Protein AF-A0A1J5WSR3-F1 (afdb_monomer_lite)

Secondary structure (DSSP, 8-state):
----PPPS--TTSSB-TTT--B-SSSPEEESSS-TT---EEEHHHHHHS-HHHHTT---TTTTT--HHHHHHHHHHHHHHHHHHHHHHHHHHHHHHHHTTS------S----SSPPPSS-----S-----GGG-----

Radius of gyration: 25.38 Å; chains: 1; bounding box: 66×44×58 Å

Structure (mmCIF, N/CA/C/O backbone):
data_AF-A0A1J5WSR3-F1
#
_entry.id   AF-A0A1J5WSR3-F1
#
loop_
_atom_site.group_PDB
_atom_site.id
_atom_site.type_symbol
_atom_site.label_atom_id
_atom_site.label_alt_id
_atom_site.label_comp_id
_atom_site.label_asym_id
_atom_site.label_entity_id
_atom_site.label_seq_id
_atom_site.pdbx_PDB_ins_code
_atom_site.Cartn_x
_atom_site.Cartn_y
_atom_site.Cartn_z
_atom_site.occupancy
_atom_site.B_iso_or_equiv
_atom_site.auth_seq_id
_atom_site.auth_comp_id
_atom_site.auth_asym_id
_atom_site.auth_atom_id
_atom_site.pdbx_PDB_model_num
ATOM 1 N N . MET A 1 1 ? -8.969 -25.258 3.489 1.00 33.47 1 MET A N 1
ATOM 2 C CA . MET A 1 1 ? -9.645 -23.952 3.635 1.00 33.47 1 MET A CA 1
ATOM 3 C C . MET A 1 1 ? -9.523 -23.516 5.089 1.00 33.47 1 MET A C 1
ATOM 5 O O . MET A 1 1 ? -10.315 -23.954 5.913 1.00 33.47 1 MET A O 1
ATOM 9 N N . LYS A 1 2 ? -8.471 -22.762 5.433 1.00 36.59 2 LYS A N 1
ATOM 10 C CA . LYS A 1 2 ? -8.324 -22.171 6.770 1.00 36.59 2 LYS A CA 1
ATOM 11 C C . LYS A 1 2 ? -9.127 -20.872 6.775 1.00 36.59 2 LYS A C 1
ATOM 13 O O . LYS A 1 2 ? -8.895 -20.005 5.943 1.00 36.59 2 LYS A O 1
ATOM 18 N N . GLN A 1 3 ? -10.133 -20.793 7.637 1.00 38.94 3 GLN A N 1
ATOM 19 C CA . GLN A 1 3 ? -10.882 -19.563 7.862 1.00 38.94 3 GLN A CA 1
ATOM 20 C C . GLN A 1 3 ? -9.993 -18.637 8.698 1.00 38.94 3 GLN A C 1
ATOM 22 O O . GLN A 1 3 ? -9.814 -18.883 9.887 1.00 38.94 3 GLN A O 1
ATOM 27 N N . ASN A 1 4 ? -9.420 -17.607 8.073 1.00 42.91 4 ASN A N 1
ATOM 28 C CA . ASN A 1 4 ? -8.720 -16.538 8.780 1.00 42.91 4 ASN A CA 1
ATOM 29 C C . ASN A 1 4 ? -9.774 -15.672 9.485 1.00 42.91 4 ASN A C 1
ATOM 31 O O . ASN A 1 4 ? -10.385 -14.782 8.888 1.00 42.91 4 ASN A O 1
ATOM 35 N N . LEU A 1 5 ? -10.072 -16.008 10.742 1.00 44.91 5 LEU A N 1
ATOM 36 C CA . LEU A 1 5 ? -10.691 -15.051 11.652 1.00 44.91 5 LEU A CA 1
ATOM 37 C C . LEU A 1 5 ? -9.666 -13.945 11.941 1.00 44.91 5 LEU A C 1
ATOM 39 O O . LEU A 1 5 ? -8.497 -14.277 12.137 1.00 44.91 5 LEU A O 1
ATOM 43 N N . PRO A 1 6 ? -10.080 -12.666 12.001 1.00 45.88 6 PRO A N 1
ATOM 44 C CA . PRO A 1 6 ? -9.186 -11.592 12.411 1.00 45.88 6 PRO A CA 1
ATOM 45 C C . PRO A 1 6 ? -8.652 -11.917 13.808 1.00 45.88 6 PRO A C 1
ATOM 47 O O . PRO A 1 6 ? -9.429 -12.129 14.746 1.00 45.88 6 PRO A O 1
ATOM 50 N N . ASN A 1 7 ? -7.330 -12.032 13.919 1.00 48.53 7 ASN A N 1
ATOM 51 C CA . ASN A 1 7 ? -6.671 -12.348 15.173 1.00 48.53 7 ASN A CA 1
ATOM 52 C C . ASN A 1 7 ? -6.885 -11.165 16.128 1.00 48.53 7 ASN A C 1
ATOM 54 O O . ASN A 1 7 ? -6.465 -10.047 15.856 1.00 48.53 7 ASN A O 1
ATOM 58 N N . GLN A 1 8 ? -7.585 -11.396 17.238 1.00 53.72 8 GLN A N 1
ATOM 59 C CA . GLN A 1 8 ? -7.983 -10.365 18.208 1.00 53.72 8 GLN A CA 1
ATOM 60 C C . GLN A 1 8 ? -6.817 -9.801 19.045 1.00 53.72 8 GLN A C 1
ATOM 62 O O . GLN A 1 8 ? -7.052 -9.165 20.069 1.00 53.72 8 GLN A O 1
ATOM 67 N N . LYS A 1 9 ? -5.565 -10.043 18.652 1.00 46.09 9 LYS A N 1
ATOM 68 C CA . LYS A 1 9 ? -4.374 -9.655 19.406 1.00 46.09 9 LYS A CA 1
ATOM 69 C C . LYS A 1 9 ? -3.273 -9.178 18.464 1.00 46.09 9 LYS A C 1
ATOM 71 O O . LYS A 1 9 ? -2.392 -9.952 18.118 1.00 46.09 9 LYS A O 1
ATOM 76 N N . SER A 1 10 ? -3.332 -7.908 18.095 1.00 50.38 10 SER A N 1
ATOM 77 C CA . SER A 1 10 ? -2.129 -7.138 17.791 1.00 50.38 10 SER A CA 1
ATOM 78 C C . SER A 1 10 ? -2.326 -5.693 18.241 1.00 50.38 10 SER A C 1
ATOM 80 O O . SER A 1 10 ? -2.588 -4.785 17.460 1.00 50.38 10 SER A O 1
ATOM 82 N N . GLU A 1 11 ? -2.325 -5.490 19.560 1.00 53.97 11 GLU A N 1
ATOM 83 C CA . GLU A 1 11 ? -2.326 -4.146 20.165 1.00 53.97 11 GLU A CA 1
ATOM 84 C C . GLU A 1 11 ? -0.917 -3.525 20.195 1.00 53.97 11 GLU A C 1
ATOM 86 O O . GLU A 1 11 ? -0.745 -2.387 20.619 1.00 53.97 11 GLU A O 1
ATOM 91 N N . ASP A 1 12 ? 0.087 -4.274 19.750 1.00 61.44 12 ASP A N 1
ATOM 92 C CA . ASP A 1 12 ? 1.495 -3.901 19.658 1.00 61.44 12 ASP A CA 1
ATOM 93 C C . ASP A 1 12 ? 1.791 -2.957 18.483 1.00 61.44 12 ASP A C 1
ATOM 95 O O . ASP A 1 12 ? 2.814 -2.285 18.496 1.00 61.44 12 ASP A O 1
ATOM 99 N N . GLY A 1 13 ? 0.896 -2.835 17.493 1.00 63.41 13 GLY A N 1
ATOM 100 C CA . GLY A 1 13 ? 1.071 -1.922 16.351 1.00 63.41 13 GLY A CA 1
ATOM 101 C C . GLY A 1 13 ? 2.214 -2.301 15.395 1.00 63.41 13 GLY A C 1
ATOM 102 O O . GLY A 1 13 ? 2.439 -1.606 14.409 1.00 63.41 13 GLY A O 1
ATOM 103 N N . GLU A 1 14 ? 2.904 -3.407 15.668 1.00 73.31 14 GLU A N 1
ATOM 104 C CA . GLU A 1 14 ? 4.081 -3.903 14.940 1.00 73.31 14 GLU A CA 1
ATOM 105 C C . GLU A 1 14 ? 3.752 -5.091 14.016 1.00 73.31 14 GLU A C 1
ATOM 107 O O . GLU A 1 14 ? 4.589 -5.545 13.236 1.00 73.31 14 GLU A O 1
ATOM 112 N N . SER A 1 15 ? 2.515 -5.588 14.057 1.00 85.25 15 SER A N 1
ATOM 113 C CA . SER A 1 15 ? 2.072 -6.735 13.263 1.00 85.25 15 SER A CA 1
ATOM 114 C C . SER A 1 15 ? 0.816 -6.433 12.452 1.00 85.25 15 SER A C 1
ATOM 116 O O . SER A 1 15 ? 0.020 -5.534 12.749 1.00 85.25 15 SER A O 1
ATOM 118 N N . CYS A 1 16 ? 0.629 -7.200 11.381 1.00 88.44 16 CYS A N 1
ATOM 119 C CA . CYS A 1 16 ? -0.561 -7.085 10.558 1.00 88.44 16 CYS A CA 1
ATOM 120 C C . CYS A 1 16 ? -1.790 -7.578 11.335 1.00 88.44 16 CYS A C 1
ATOM 122 O O . CYS A 1 16 ? -1.883 -8.746 11.694 1.00 88.44 16 CYS A O 1
ATOM 124 N N . THR A 1 17 ? -2.800 -6.731 11.513 1.00 88.00 17 THR A N 1
ATOM 125 C CA . THR A 1 17 ? -4.078 -7.087 12.150 1.00 88.00 17 THR A CA 1
ATOM 126 C C . THR A 1 17 ? -4.843 -8.178 11.382 1.00 88.00 17 THR A C 1
ATOM 128 O O . THR A 1 17 ? -5.689 -8.867 11.953 1.00 88.00 17 THR A O 1
ATOM 131 N N . PHE A 1 18 ? -4.581 -8.350 10.081 1.00 86.06 18 PHE A N 1
ATOM 132 C CA . PHE A 1 18 ? -5.295 -9.321 9.250 1.00 86.06 18 PHE A CA 1
ATOM 133 C C . PHE A 1 18 ? -4.668 -10.722 9.278 1.00 86.06 18 PHE A C 1
ATOM 135 O O . PHE A 1 18 ? -5.369 -11.677 9.617 1.00 86.06 18 PHE A O 1
ATOM 142 N N . CYS A 1 19 ? -3.379 -10.864 8.944 1.00 87.62 19 CYS A N 1
ATOM 143 C CA . CYS A 1 19 ? -2.691 -12.163 8.966 1.00 87.62 19 CYS A CA 1
ATOM 144 C C . CYS A 1 19 ? -2.040 -12.493 10.318 1.00 87.62 19 CYS A C 1
ATOM 146 O O . CYS A 1 19 ? -1.799 -13.663 10.604 1.00 87.62 19 CYS A O 1
ATOM 148 N N . GLY A 1 20 ? -1.811 -11.496 11.177 1.00 84.31 20 GLY A N 1
ATOM 149 C CA . GLY A 1 20 ? -1.148 -11.663 12.470 1.00 84.31 20 GLY A CA 1
ATOM 150 C C . GLY A 1 20 ? 0.370 -11.828 12.384 1.00 84.31 20 GLY A C 1
ATOM 151 O O . GLY A 1 20 ? 0.980 -12.122 13.406 1.00 84.31 20 GLY A O 1
ATOM 152 N N . GLU A 1 21 ? 0.971 -11.679 11.201 1.00 82.00 21 GLU A N 1
ATOM 153 C CA . GLU A 1 21 ? 2.421 -11.794 11.034 1.00 82.00 21 GLU A CA 1
ATOM 154 C C . GLU A 1 21 ? 3.127 -10.484 11.413 1.00 82.00 21 GLU A C 1
ATOM 156 O O . GLU A 1 21 ? 2.660 -9.378 11.096 1.00 82.00 21 GLU A O 1
ATOM 161 N N . GLU A 1 22 ? 4.241 -10.629 12.136 1.00 72.69 22 GLU A N 1
ATOM 162 C CA . GLU A 1 22 ? 5.194 -9.553 12.405 1.00 72.69 22 GLU A CA 1
ATOM 163 C C . GLU A 1 22 ? 5.851 -9.158 11.086 1.00 72.69 22 GLU A C 1
ATOM 165 O O . GLU A 1 22 ? 6.343 -10.010 10.347 1.00 72.69 22 GLU A O 1
ATOM 170 N N . ASN A 1 23 ? 5.850 -7.866 10.775 1.00 63.56 23 ASN A N 1
ATOM 171 C CA . ASN A 1 23 ? 6.469 -7.391 9.548 1.00 63.56 23 ASN A CA 1
ATOM 172 C C . ASN A 1 23 ? 7.870 -6.875 9.845 1.00 63.56 23 ASN A C 1
ATOM 174 O O . ASN A 1 23 ? 8.058 -5.689 10.102 1.00 63.56 23 ASN A O 1
ATOM 178 N N . THR A 1 24 ? 8.861 -7.765 9.791 1.00 62.75 24 THR A N 1
ATOM 179 C CA . THR A 1 24 ? 10.269 -7.346 9.772 1.00 62.75 24 THR A CA 1
ATOM 180 C C . THR A 1 24 ? 10.659 -6.717 8.437 1.00 62.75 24 THR A C 1
ATOM 182 O O . THR A 1 24 ? 11.524 -5.845 8.420 1.00 62.75 24 THR A O 1
ATOM 185 N N . ASP A 1 25 ? 9.988 -7.106 7.344 1.00 65.19 25 ASP A N 1
ATOM 186 C CA . ASP A 1 25 ? 10.403 -6.760 5.978 1.00 65.19 25 ASP A CA 1
ATOM 187 C C . ASP A 1 25 ? 9.331 -6.033 5.142 1.00 65.19 25 ASP A C 1
ATOM 189 O O . ASP A 1 25 ? 9.662 -5.471 4.097 1.00 65.19 25 ASP A O 1
ATOM 193 N N . CYS A 1 26 ? 8.060 -5.989 5.571 1.00 66.44 26 CYS A N 1
ATOM 194 C CA . CYS A 1 26 ? 6.990 -5.345 4.795 1.00 66.44 26 CYS A CA 1
ATOM 195 C C . CYS A 1 26 ? 6.454 -4.060 5.444 1.00 66.44 26 CYS A C 1
ATOM 197 O O . CYS A 1 26 ? 6.316 -3.936 6.659 1.00 66.44 26 CYS A O 1
ATOM 199 N N . LEU A 1 27 ? 6.069 -3.097 4.604 1.00 78.38 27 LEU A N 1
ATOM 200 C CA . LEU A 1 27 ? 5.397 -1.878 5.048 1.00 78.38 27 LEU A CA 1
ATOM 201 C C . LEU A 1 27 ? 3.985 -2.188 5.568 1.00 78.38 27 LEU A C 1
ATOM 203 O O . LEU A 1 27 ? 3.170 -2.821 4.890 1.00 78.38 27 LEU A O 1
ATOM 207 N N . LEU A 1 28 ? 3.690 -1.691 6.768 1.00 86.19 28 LEU A N 1
ATOM 208 C CA . LEU A 1 28 ? 2.369 -1.737 7.385 1.00 86.19 28 LEU A CA 1
ATOM 209 C C . LEU A 1 28 ? 1.577 -0.464 7.059 1.00 86.19 28 LEU A C 1
ATOM 211 O O . LEU A 1 28 ? 2.000 0.648 7.371 1.00 86.19 28 LEU A O 1
ATOM 215 N N . CYS A 1 29 ? 0.397 -0.628 6.464 1.00 87.81 29 CYS A N 1
ATOM 216 C CA . CYS A 1 29 ? -0.538 0.459 6.190 1.00 87.81 29 CYS A CA 1
ATOM 217 C C . CYS A 1 29 ? -1.573 0.587 7.314 1.00 87.81 29 CYS A C 1
ATOM 219 O O . CYS A 1 29 ? -2.256 -0.394 7.621 1.00 87.81 29 CYS A O 1
ATOM 221 N N . PRO A 1 30 ? -1.757 1.778 7.911 1.00 88.50 30 PRO A N 1
ATOM 222 C CA . PRO A 1 30 ? -2.785 1.978 8.922 1.00 88.50 30 PRO A CA 1
ATOM 223 C C . PRO A 1 30 ? -4.178 1.903 8.294 1.00 88.50 30 PRO A C 1
ATOM 225 O O . PRO A 1 30 ? -4.405 2.405 7.196 1.00 88.50 30 PRO A O 1
ATOM 228 N N . PHE A 1 31 ? -5.148 1.334 9.010 1.00 87.19 31 PHE A N 1
ATOM 229 C CA . PHE A 1 31 ? -6.535 1.221 8.535 1.00 87.19 31 PHE A CA 1
ATOM 230 C C . PHE A 1 31 ? -7.225 2.584 8.371 1.00 87.19 31 PHE A C 1
ATOM 232 O O . PHE A 1 31 ? -8.207 2.692 7.643 1.00 87.19 31 PHE A O 1
ATOM 239 N N . CYS A 1 32 ? -6.765 3.609 9.090 1.00 88.62 32 CYS A N 1
ATOM 240 C CA . CYS A 1 32 ? -7.337 4.954 9.086 1.00 88.62 32 CYS A CA 1
ATOM 241 C C . CYS A 1 32 ? -6.272 6.007 9.407 1.00 88.62 32 CYS A C 1
ATOM 243 O O . CYS A 1 32 ? -5.212 5.685 9.937 1.00 88.62 32 CYS A O 1
ATOM 245 N N . LYS A 1 33 ? -6.597 7.286 9.192 1.00 87.44 33 LYS A N 1
ATOM 246 C CA . LYS A 1 33 ? -5.688 8.419 9.468 1.00 87.44 33 LYS A CA 1
ATOM 247 C C . LYS A 1 33 ? -5.449 8.708 10.956 1.00 87.44 33 LYS A C 1
ATOM 249 O O . LYS A 1 33 ? -4.594 9.524 11.293 1.00 87.44 33 LYS A O 1
ATOM 254 N N . ALA A 1 34 ? -6.231 8.111 11.855 1.00 86.31 34 ALA A N 1
ATOM 255 C CA . ALA A 1 34 ? -6.090 8.345 13.286 1.00 86.31 34 ALA A CA 1
ATOM 256 C C . ALA A 1 34 ? -4.872 7.588 13.833 1.00 86.31 34 ALA A C 1
ATOM 258 O O . ALA A 1 34 ? -4.915 6.369 13.981 1.00 86.31 34 ALA A O 1
ATOM 259 N N . ALA A 1 35 ? -3.818 8.325 14.192 1.00 79.94 35 ALA A N 1
ATOM 260 C CA . ALA A 1 35 ? -2.555 7.764 14.685 1.00 79.94 35 ALA A CA 1
ATOM 261 C C . ALA A 1 35 ? -2.692 6.937 15.980 1.00 79.94 35 ALA A C 1
ATOM 263 O O . ALA A 1 35 ? -1.797 6.180 16.333 1.00 79.94 35 ALA A O 1
ATOM 264 N N . THR A 1 36 ? -3.805 7.086 16.700 1.00 83.69 36 THR A N 1
ATOM 265 C CA . THR A 1 36 ? -4.091 6.378 17.954 1.00 83.69 36 THR A CA 1
ATOM 266 C C . THR A 1 36 ? -4.752 5.015 17.758 1.00 83.69 36 THR A C 1
ATOM 268 O O . THR A 1 36 ? -4.938 4.302 18.738 1.00 83.69 36 THR A O 1
ATOM 271 N N . HIS A 1 37 ? -5.186 4.662 16.544 1.00 85.19 37 HIS A N 1
ATOM 272 C CA . HIS A 1 37 ? -5.834 3.377 16.282 1.00 85.19 37 HIS A CA 1
ATOM 273 C C . HIS A 1 37 ? -4.791 2.357 15.808 1.00 85.19 37 HIS A C 1
ATOM 275 O O . HIS A 1 37 ? -4.266 2.519 14.707 1.00 85.19 37 HIS A O 1
ATOM 281 N N . PRO A 1 38 ? -4.510 1.296 16.585 1.00 85.69 38 PRO A N 1
ATOM 282 C CA . PRO A 1 38 ? -3.389 0.394 16.331 1.00 85.69 38 PRO A CA 1
ATOM 283 C C . PRO A 1 38 ? -3.742 -0.707 15.316 1.00 85.69 38 PRO A C 1
ATOM 285 O O . PRO A 1 38 ? -3.414 -1.868 15.519 1.00 85.69 38 PRO A O 1
ATOM 288 N N . PHE A 1 39 ? -4.466 -0.374 14.242 1.00 86.88 39 PHE A N 1
ATOM 289 C CA . PHE A 1 39 ? -4.860 -1.358 13.229 1.00 86.88 39 PHE A CA 1
ATOM 290 C C . PHE A 1 39 ? -4.101 -1.131 11.939 1.00 86.88 39 PHE A C 1
ATOM 292 O O . PHE A 1 39 ? -4.248 -0.082 11.305 1.00 86.88 39 PHE A O 1
ATOM 299 N N . PHE A 1 40 ? -3.342 -2.144 11.540 1.00 87.25 40 PHE A N 1
ATOM 300 C CA . PHE A 1 40 ? -2.454 -2.087 10.393 1.00 87.25 40 PHE A CA 1
ATOM 301 C C . PHE A 1 40 ? -2.617 -3.326 9.516 1.00 87.25 40 PHE A C 1
ATOM 303 O O . PHE A 1 40 ? -2.897 -4.422 9.999 1.00 87.25 40 PHE A O 1
ATOM 310 N N . VAL A 1 41 ? -2.466 -3.170 8.205 1.00 88.81 41 VAL A N 1
ATOM 311 C CA . VAL A 1 41 ? -2.486 -4.268 7.230 1.00 88.81 41 VAL A CA 1
ATOM 312 C C . VAL A 1 41 ? -1.186 -4.251 6.432 1.00 88.81 41 VAL A C 1
ATOM 314 O O . VAL A 1 41 ? -0.706 -3.178 6.077 1.00 88.81 41 VAL A O 1
ATOM 317 N N . CYS A 1 42 ? -0.598 -5.417 6.168 1.00 89.00 42 CYS A N 1
ATOM 318 C CA . CYS A 1 42 ? 0.571 -5.505 5.298 1.00 89.00 42 CYS A CA 1
ATOM 319 C C . CYS A 1 42 ? 0.171 -5.379 3.825 1.00 89.00 42 CYS A C 1
ATOM 321 O O . CYS A 1 42 ? -0.971 -5.653 3.444 1.00 89.00 42 CYS A O 1
ATOM 323 N N . LEU A 1 43 ? 1.131 -4.990 2.989 1.00 86.94 43 LEU A N 1
ATOM 324 C CA . LEU A 1 43 ? 0.909 -4.870 1.549 1.00 86.94 43 LEU A CA 1
ATOM 325 C C . LEU A 1 43 ? 0.495 -6.194 0.898 1.00 86.94 43 LEU A C 1
ATOM 327 O O . LEU A 1 43 ? -0.379 -6.172 0.044 1.00 86.94 43 LEU A O 1
ATOM 331 N N . GLU A 1 44 ? 1.025 -7.338 1.337 1.00 87.94 44 GLU A N 1
ATOM 332 C CA . GLU A 1 44 ? 0.638 -8.651 0.795 1.00 87.94 44 GLU A CA 1
ATOM 333 C C . GLU A 1 44 ? -0.849 -8.947 1.012 1.00 87.94 44 GLU A C 1
ATOM 335 O O . GLU A 1 44 ? -1.556 -9.338 0.091 1.00 87.94 44 GLU A O 1
ATOM 340 N N . CYS A 1 45 ? -1.373 -8.678 2.212 1.00 88.81 45 CYS A N 1
ATOM 341 C CA . CYS A 1 45 ? -2.802 -8.834 2.477 1.00 88.81 45 CYS A CA 1
ATOM 342 C C . CYS A 1 45 ? -3.647 -7.856 1.651 1.00 88.81 45 CYS A C 1
ATOM 344 O O . CYS A 1 45 ? -4.759 -8.198 1.245 1.00 88.81 45 CYS A O 1
ATOM 346 N N . LEU A 1 46 ? -3.140 -6.641 1.416 1.00 88.44 46 LEU A N 1
ATOM 347 C CA . LEU A 1 46 ? -3.798 -5.668 0.550 1.00 88.44 46 LEU A CA 1
ATOM 348 C C . LEU A 1 46 ? -3.780 -6.099 -0.916 1.00 88.44 46 LEU A C 1
ATOM 350 O O . LEU A 1 46 ? -4.777 -5.870 -1.586 1.00 88.44 46 LEU A O 1
ATOM 354 N N . ASP A 1 47 ? -2.710 -6.726 -1.397 1.00 87.38 47 ASP A N 1
ATOM 355 C CA . ASP A 1 47 ? -2.542 -7.150 -2.788 1.00 87.38 47 ASP A CA 1
ATOM 356 C C . ASP A 1 47 ? -3.290 -8.460 -3.085 1.00 87.38 47 ASP A C 1
ATOM 358 O O . ASP A 1 47 ? -4.171 -8.512 -3.944 1.00 87.38 47 ASP A O 1
ATOM 362 N N . GLU A 1 48 ? -3.058 -9.503 -2.292 1.00 87.75 48 GLU A N 1
ATOM 363 C CA . GLU A 1 48 ? -3.645 -10.830 -2.509 1.00 87.75 48 GLU A CA 1
ATOM 364 C C . GLU A 1 48 ? -5.111 -10.932 -2.061 1.00 87.75 48 GLU A C 1
ATOM 366 O O . GLU A 1 48 ? -5.848 -11.829 -2.483 1.00 87.75 48 GLU A O 1
ATOM 371 N N . GLY A 1 49 ? -5.560 -10.023 -1.191 1.00 84.44 49 GLY A N 1
ATOM 372 C CA . GLY A 1 49 ? -6.904 -10.056 -0.630 1.00 84.44 49 GLY A CA 1
ATOM 373 C C . GLY A 1 49 ? -7.988 -9.863 -1.691 1.00 84.44 49 GLY A C 1
ATOM 374 O O . GLY A 1 49 ? -7.949 -8.925 -2.488 1.00 84.44 49 GLY A O 1
ATOM 375 N N . THR A 1 50 ? -9.034 -10.690 -1.657 1.00 86.19 50 THR A N 1
ATOM 376 C CA . THR A 1 50 ? -10.225 -10.477 -2.495 1.00 86.19 50 THR A CA 1
ATOM 377 C C . THR A 1 50 ? -10.944 -9.176 -2.117 1.00 86.19 50 THR A C 1
ATOM 379 O O . THR A 1 50 ? -10.881 -8.741 -0.970 1.00 86.19 50 THR A O 1
ATOM 382 N N . GLU A 1 51 ? -11.737 -8.582 -3.019 1.00 83.19 51 GLU A N 1
ATOM 383 C CA . GLU A 1 51 ? -12.563 -7.387 -2.717 1.00 83.19 51 GLU A CA 1
ATOM 384 C C . GLU A 1 51 ? -13.400 -7.543 -1.430 1.00 83.19 51 GLU A C 1
ATOM 386 O O . GLU A 1 51 ? -13.560 -6.615 -0.635 1.00 83.19 51 GLU A O 1
ATOM 391 N N . LYS A 1 52 ? -13.892 -8.760 -1.164 1.00 83.81 52 LYS A N 1
ATOM 392 C CA . LYS A 1 52 ? -14.640 -9.076 0.058 1.00 83.81 52 LYS A CA 1
ATOM 393 C C . LYS A 1 52 ? -13.761 -9.078 1.312 1.00 83.81 52 LYS A C 1
ATOM 395 O O . LYS A 1 52 ? -14.250 -8.731 2.386 1.00 83.81 52 LYS A O 1
ATOM 400 N N . GLU A 1 53 ? -12.514 -9.521 1.211 1.00 86.00 53 GLU A N 1
ATOM 401 C CA . GLU A 1 53 ? -11.547 -9.518 2.315 1.00 86.00 53 GLU A CA 1
ATOM 402 C C . GLU A 1 53 ? -11.007 -8.117 2.568 1.00 86.00 53 GLU A C 1
ATOM 404 O O . GLU A 1 53 ? -11.039 -7.670 3.713 1.00 86.00 53 GLU A O 1
ATOM 409 N N . ARG A 1 54 ? -10.661 -7.383 1.504 1.00 83.12 54 ARG A N 1
ATOM 410 C CA . ARG A 1 54 ? -10.316 -5.958 1.567 1.00 83.12 54 ARG A CA 1
ATOM 411 C C . ARG A 1 54 ? -11.438 -5.161 2.227 1.00 83.12 54 ARG A C 1
ATOM 413 O O . ARG A 1 54 ? -11.193 -4.392 3.146 1.00 83.12 54 ARG A O 1
ATOM 420 N N . GLY A 1 55 ? -12.700 -5.446 1.898 1.00 81.06 55 GLY A N 1
ATOM 421 C CA . GLY A 1 55 ? -13.862 -4.834 2.551 1.00 81.06 55 GLY A CA 1
ATOM 422 C C . GLY A 1 55 ? -13.942 -5.019 4.078 1.00 81.06 55 GLY A C 1
ATOM 423 O O . GLY A 1 55 ? -14.666 -4.269 4.733 1.00 81.06 55 GLY A O 1
ATOM 424 N N . LYS A 1 56 ? -13.209 -5.978 4.659 1.00 83.19 56 LYS A N 1
ATOM 425 C CA . LYS A 1 56 ? -13.108 -6.190 6.114 1.00 83.19 56 LYS A CA 1
ATOM 426 C C . LYS A 1 56 ? -11.924 -5.460 6.758 1.00 83.19 56 LYS A C 1
ATOM 428 O O . LYS A 1 56 ? -11.903 -5.352 7.981 1.00 83.19 56 LYS A O 1
ATOM 433 N N . MET A 1 57 ? -10.970 -4.955 5.976 1.00 85.38 57 MET A N 1
ATOM 434 C CA . MET A 1 57 ? -9.797 -4.198 6.439 1.00 85.38 57 MET A CA 1
ATOM 435 C C . MET A 1 57 ? -10.191 -2.746 6.722 1.00 85.38 57 MET A C 1
ATOM 437 O O . MET A 1 57 ? -9.798 -1.816 6.024 1.00 85.38 57 MET A O 1
ATOM 441 N N . ARG A 1 58 ? -11.067 -2.561 7.710 1.00 83.81 58 ARG A N 1
ATOM 442 C CA . ARG A 1 58 ? -11.635 -1.262 8.078 1.00 83.81 58 ARG A CA 1
ATOM 443 C C . ARG A 1 58 ? -11.419 -1.003 9.547 1.00 83.81 58 ARG A C 1
ATOM 445 O O . ARG A 1 58 ? -11.562 -1.906 10.371 1.00 83.81 58 ARG A O 1
ATOM 452 N N . CYS A 1 59 ? -11.117 0.245 9.879 1.00 84.94 59 CYS A N 1
ATOM 453 C CA . CYS A 1 59 ? -10.961 0.634 11.269 1.00 84.94 59 CYS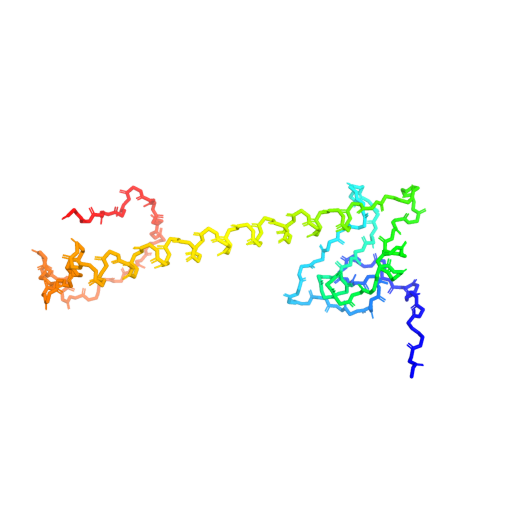 A CA 1
ATOM 454 C C . CYS A 1 59 ? -12.292 0.426 12.024 1.00 84.94 59 CYS A C 1
ATOM 456 O O . CYS A 1 59 ? -13.325 0.945 11.593 1.00 84.94 59 CYS A O 1
ATOM 458 N N . PRO A 1 60 ? -12.306 -0.293 13.159 1.00 81.75 60 PRO A N 1
ATOM 459 C CA . PRO A 1 60 ? -13.518 -0.477 13.955 1.00 81.75 60 PRO A CA 1
ATOM 460 C C . PRO A 1 60 ? -13.960 0.814 14.664 1.00 81.75 60 PRO A C 1
ATOM 462 O O . PRO A 1 60 ? -15.138 0.957 14.989 1.00 81.75 60 PRO A O 1
ATOM 465 N N . TYR A 1 61 ? -13.044 1.763 14.885 1.00 83.56 61 TYR A N 1
ATOM 466 C CA . TYR A 1 61 ? -13.334 3.040 15.548 1.00 83.56 61 TYR A CA 1
ATOM 467 C C . TYR A 1 61 ? -13.739 4.147 14.563 1.00 83.56 61 TYR A C 1
ATOM 469 O O . TYR A 1 61 ? -14.657 4.922 14.835 1.00 83.56 61 TYR A O 1
ATOM 477 N N . CYS A 1 62 ? -13.090 4.222 13.399 1.00 82.31 62 CYS A N 1
ATOM 478 C CA . CYS A 1 62 ? -13.446 5.161 12.337 1.00 82.31 62 CYS A CA 1
ATOM 479 C C . CYS A 1 62 ? -14.456 4.481 11.415 1.00 82.31 62 CYS A C 1
ATOM 481 O O . CYS A 1 62 ? -14.059 3.635 10.626 1.00 82.31 62 CYS A O 1
ATOM 483 N N . LYS A 1 63 ? -15.746 4.832 11.536 1.00 72.56 63 LYS A N 1
ATOM 484 C CA . LYS A 1 63 ? -16.905 4.242 10.828 1.00 72.56 63 LYS A CA 1
ATOM 485 C C . LYS A 1 63 ? -16.638 3.857 9.358 1.00 72.56 63 LYS A C 1
ATOM 487 O O . LYS A 1 63 ? -17.038 4.572 8.446 1.00 72.56 63 LYS A O 1
ATOM 492 N N . GLY A 1 64 ? -16.045 2.687 9.140 1.00 67.44 64 GLY A N 1
ATOM 493 C CA . GLY A 1 64 ? -15.787 2.139 7.815 1.00 67.44 64 GLY A CA 1
ATOM 494 C C . GLY A 1 64 ? -14.814 2.936 6.944 1.00 67.44 64 GLY A C 1
ATOM 495 O O . GLY A 1 64 ? -14.993 2.909 5.732 1.00 67.44 64 GLY A O 1
ATOM 496 N N . ASP A 1 65 ? -13.831 3.625 7.532 1.00 73.12 65 ASP A N 1
ATOM 497 C CA . ASP A 1 65 ? -12.771 4.294 6.763 1.00 73.12 65 ASP A CA 1
ATOM 498 C C . ASP A 1 65 ? -12.037 3.273 5.869 1.00 73.12 65 ASP A C 1
ATOM 500 O O . ASP A 1 65 ? -11.639 2.204 6.343 1.00 73.12 65 ASP A O 1
ATOM 504 N N . THR A 1 66 ? -11.935 3.580 4.574 1.00 80.44 66 THR A N 1
ATOM 505 C CA . THR A 1 66 ? -11.280 2.767 3.536 1.00 80.44 66 THR A CA 1
ATOM 506 C C . THR A 1 66 ? -9.854 3.222 3.253 1.00 80.44 66 THR A C 1
ATOM 508 O O . THR A 1 66 ? -9.241 2.720 2.316 1.00 80.44 66 THR A O 1
ATOM 511 N N . PHE A 1 67 ? -9.308 4.114 4.083 1.00 85.75 67 PHE A N 1
ATOM 512 C CA . PHE A 1 67 ? -7.996 4.729 3.910 1.00 85.75 67 PHE A CA 1
ATOM 513 C C . PHE A 1 67 ? -6.894 3.776 3.423 1.00 85.75 67 PHE A C 1
ATOM 515 O O . PHE A 1 67 ? -6.254 4.077 2.422 1.00 85.75 67 PHE A O 1
ATOM 522 N N . ALA A 1 68 ? -6.692 2.625 4.077 1.00 84.38 68 ALA A N 1
ATOM 523 C CA . ALA A 1 68 ? -5.652 1.670 3.672 1.00 84.38 68 ALA A CA 1
ATOM 524 C C . ALA A 1 68 ? -5.836 1.161 2.232 1.00 84.38 68 ALA A C 1
ATOM 526 O O . ALA A 1 68 ? -4.873 1.046 1.481 1.00 84.38 68 ALA A O 1
ATOM 527 N N . ILE A 1 69 ? -7.081 0.870 1.848 1.00 86.56 69 ILE A N 1
ATOM 528 C CA . ILE A 1 69 ? -7.431 0.340 0.525 1.00 86.56 69 ILE A CA 1
ATOM 529 C C . ILE A 1 69 ? -7.282 1.432 -0.531 1.00 86.56 69 ILE A C 1
ATOM 531 O O . ILE A 1 69 ? -6.741 1.171 -1.602 1.00 86.56 69 ILE A O 1
ATOM 535 N N . ASP A 1 70 ? -7.765 2.637 -0.235 1.00 88.81 70 ASP A N 1
ATOM 536 C CA . ASP A 1 70 ? -7.728 3.762 -1.168 1.00 88.81 70 ASP A CA 1
ATOM 537 C C . ASP A 1 70 ? -6.284 4.202 -1.427 1.00 88.81 70 ASP A C 1
ATOM 539 O O . ASP A 1 70 ? -5.886 4.358 -2.576 1.00 88.81 70 ASP A O 1
ATOM 543 N N . MET A 1 7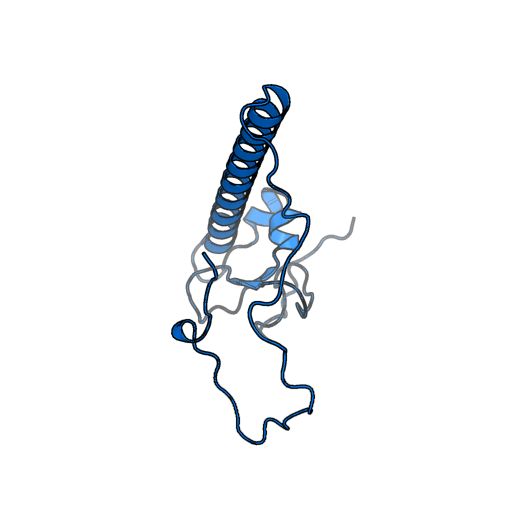1 ? -5.474 4.299 -0.368 1.00 88.25 71 MET A N 1
ATOM 544 C CA . MET A 1 71 ? -4.051 4.622 -0.468 1.00 88.25 71 MET A CA 1
ATOM 545 C C . MET A 1 71 ? -3.284 3.558 -1.259 1.00 88.25 71 MET A C 1
ATOM 547 O O . MET A 1 71 ? -2.465 3.892 -2.108 1.00 88.25 71 MET A O 1
ATOM 551 N N . TYR A 1 72 ? -3.566 2.275 -1.022 1.00 88.31 72 TYR A N 1
ATOM 552 C CA . TYR A 1 72 ? -2.953 1.196 -1.793 1.00 88.31 72 TYR A CA 1
ATOM 553 C C . TYR A 1 72 ? -3.315 1.273 -3.284 1.00 88.31 72 TYR A C 1
ATOM 555 O O . TYR A 1 72 ? -2.439 1.127 -4.132 1.00 88.31 72 TYR A O 1
ATOM 563 N N . LYS A 1 73 ? -4.586 1.543 -3.613 1.00 88.56 73 LYS A N 1
ATOM 564 C CA . LYS A 1 73 ? -5.031 1.717 -5.005 1.00 88.56 73 LYS A CA 1
ATOM 565 C C . LYS A 1 73 ? -4.335 2.894 -5.680 1.00 88.56 73 LYS A C 1
ATOM 567 O O . LYS A 1 73 ? -3.852 2.733 -6.792 1.00 88.56 73 LYS A O 1
ATOM 572 N N . GLU A 1 74 ? -4.240 4.032 -4.999 1.00 90.69 74 GLU A N 1
ATOM 573 C CA . GLU A 1 74 ? -3.553 5.220 -5.512 1.00 90.69 74 GLU A CA 1
ATOM 574 C C . GLU A 1 74 ? -2.077 4.929 -5.822 1.00 90.69 74 GLU A C 1
ATOM 576 O O . GLU A 1 74 ? -1.598 5.250 -6.908 1.00 90.69 74 GLU A O 1
ATOM 581 N N . ILE A 1 75 ? -1.375 4.247 -4.911 1.00 88.00 75 ILE A N 1
ATOM 582 C CA . ILE A 1 75 ? 0.024 3.846 -5.117 1.00 88.00 75 ILE A CA 1
ATOM 583 C C . ILE A 1 75 ? 0.146 2.880 -6.303 1.00 88.00 75 ILE A C 1
ATOM 585 O O . ILE A 1 75 ? 1.004 3.072 -7.161 1.00 88.00 75 ILE A O 1
ATOM 589 N N . ALA A 1 76 ? -0.709 1.857 -6.375 1.00 88.38 76 ALA A N 1
ATOM 590 C CA . ALA A 1 76 ? -0.666 0.867 -7.450 1.00 88.38 76 ALA A CA 1
ATOM 591 C C . ALA A 1 76 ? -0.958 1.489 -8.828 1.00 88.38 76 ALA A C 1
ATOM 593 O O . ALA A 1 76 ? -0.317 1.138 -9.817 1.00 88.38 76 ALA A O 1
ATOM 594 N N . GLU A 1 77 ? -1.903 2.430 -8.897 1.00 92.25 77 GLU A N 1
ATOM 595 C CA . GLU A 1 77 ? -2.225 3.172 -10.118 1.00 92.25 77 GLU A CA 1
ATOM 596 C C . GLU A 1 77 ? -1.074 4.076 -10.568 1.00 92.25 77 GLU A C 1
ATOM 598 O O . GLU A 1 77 ? -0.813 4.175 -11.769 1.00 92.25 77 GLU A O 1
ATOM 603 N N . GLU A 1 78 ? -0.380 4.725 -9.630 1.00 92.62 78 GLU A N 1
ATOM 604 C CA . GLU A 1 78 ? 0.779 5.555 -9.954 1.00 92.62 78 GLU A CA 1
ATOM 605 C C . GLU A 1 78 ? 1.930 4.701 -10.495 1.00 92.62 78 GLU A C 1
ATOM 607 O O . GLU A 1 78 ? 2.449 5.009 -11.565 1.00 92.62 78 GLU A O 1
ATOM 612 N N . ILE A 1 79 ? 2.249 3.580 -9.837 1.00 89.12 79 ILE A N 1
ATOM 613 C CA . ILE A 1 79 ? 3.274 2.632 -10.306 1.00 89.12 79 ILE A CA 1
ATOM 614 C C . ILE A 1 79 ? 2.945 2.146 -11.723 1.00 89.12 79 ILE A C 1
ATOM 616 O O . ILE A 1 79 ? 3.778 2.244 -12.619 1.00 89.12 79 ILE A O 1
ATOM 620 N N . ALA A 1 80 ? 1.705 1.710 -11.968 1.00 90.81 80 ALA A N 1
ATOM 621 C CA . ALA A 1 80 ? 1.292 1.243 -13.290 1.00 90.81 80 ALA A CA 1
ATOM 622 C C . ALA A 1 80 ? 1.406 2.333 -14.373 1.00 90.81 80 ALA A C 1
ATOM 624 O O . ALA A 1 80 ? 1.721 2.040 -15.529 1.00 90.81 80 ALA A O 1
ATOM 625 N N . ARG A 1 81 ? 1.146 3.600 -14.020 1.00 92.69 81 ARG A N 1
ATOM 626 C CA . ARG A 1 81 ? 1.307 4.734 -14.939 1.00 92.69 81 ARG A CA 1
ATOM 627 C C . ARG A 1 81 ? 2.777 4.999 -15.250 1.00 92.69 81 ARG A C 1
ATOM 629 O O . ARG A 1 81 ? 3.103 5.284 -16.402 1.00 92.69 81 ARG A O 1
ATOM 636 N N . GLU A 1 82 ? 3.646 4.937 -14.247 1.00 91.62 82 GLU A N 1
ATOM 637 C CA . GLU A 1 82 ? 5.084 5.100 -14.449 1.00 91.62 82 GLU A CA 1
ATOM 638 C C . GLU A 1 82 ? 5.654 3.975 -15.308 1.00 91.62 82 GLU A C 1
ATOM 640 O O . GLU A 1 82 ? 6.341 4.271 -16.284 1.00 91.62 82 GLU A O 1
ATOM 645 N N . ASP A 1 83 ? 5.295 2.721 -15.030 1.00 90.44 83 ASP A N 1
ATOM 646 C CA . ASP A 1 83 ? 5.720 1.559 -15.816 1.00 90.44 83 ASP A CA 1
ATOM 647 C C . ASP A 1 83 ? 5.295 1.683 -17.285 1.00 90.44 83 ASP A C 1
ATOM 649 O O . ASP A 1 83 ? 6.086 1.430 -18.195 1.00 90.44 83 ASP A O 1
ATOM 653 N N . ALA A 1 84 ? 4.065 2.142 -17.541 1.00 90.50 84 ALA A N 1
ATOM 654 C CA . ALA A 1 84 ? 3.587 2.392 -18.899 1.00 90.50 84 ALA A CA 1
ATOM 655 C C . ALA A 1 84 ? 4.393 3.495 -19.608 1.00 90.50 84 ALA A C 1
ATOM 657 O O . ALA A 1 84 ? 4.731 3.351 -20.783 1.00 90.50 84 ALA A O 1
ATOM 658 N N . ARG A 1 85 ? 4.733 4.577 -18.895 1.00 89.19 85 ARG A N 1
ATOM 659 C CA . ARG A 1 85 ? 5.565 5.670 -19.422 1.00 89.19 85 ARG A CA 1
ATOM 660 C C . ARG A 1 85 ? 6.982 5.188 -19.740 1.00 89.19 85 ARG A C 1
ATOM 662 O O . ARG A 1 85 ? 7.510 5.533 -20.793 1.00 89.19 85 ARG A O 1
ATOM 669 N N . PHE A 1 86 ? 7.579 4.380 -18.863 1.00 85.50 86 PHE A N 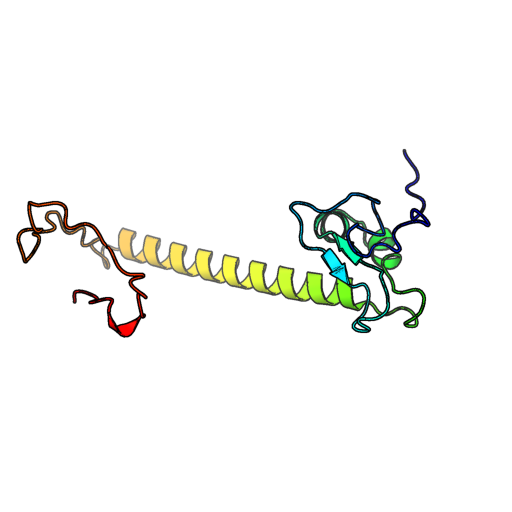1
ATOM 670 C CA . PHE A 1 86 ? 8.895 3.782 -19.097 1.00 85.50 86 PHE A CA 1
ATOM 671 C C . PHE A 1 86 ? 8.889 2.859 -20.317 1.00 85.50 86 PHE A C 1
ATOM 673 O O . PHE A 1 86 ? 9.781 2.966 -21.155 1.00 85.50 86 PHE A O 1
ATOM 680 N N . ALA A 1 87 ? 7.865 2.015 -20.464 1.00 83.56 87 ALA A N 1
ATOM 681 C CA . ALA A 1 87 ? 7.733 1.133 -21.619 1.00 83.56 87 ALA A CA 1
ATOM 682 C C . ALA A 1 87 ? 7.585 1.909 -22.943 1.00 83.56 87 ALA A C 1
ATOM 684 O O . ALA A 1 87 ? 8.150 1.508 -23.960 1.00 83.56 87 ALA A O 1
ATOM 685 N N . GLU A 1 88 ? 6.853 3.029 -22.949 1.00 83.06 88 GLU A N 1
ATOM 686 C CA . GLU A 1 88 ? 6.725 3.897 -24.128 1.00 83.06 88 GLU A CA 1
ATOM 687 C C . GLU A 1 88 ? 8.055 4.582 -24.484 1.00 83.06 88 GLU A C 1
ATOM 689 O O . GLU A 1 88 ? 8.421 4.668 -25.658 1.00 83.06 88 GLU A O 1
ATOM 694 N N . GLU A 1 89 ? 8.808 5.039 -23.483 1.00 82.00 89 GLU A N 1
ATOM 695 C CA . GLU A 1 89 ? 10.115 5.660 -23.694 1.00 82.00 89 GLU A CA 1
ATOM 696 C C . GLU A 1 89 ? 11.161 4.653 -24.192 1.00 82.00 89 GLU A C 1
ATOM 698 O O . GLU A 1 89 ? 11.894 4.955 -25.134 1.00 82.00 89 GLU A O 1
ATOM 703 N N . GLU A 1 90 ? 11.174 3.435 -23.647 1.00 78.94 90 GLU A N 1
ATOM 704 C CA . GLU A 1 90 ? 12.008 2.334 -24.141 1.00 78.94 90 GLU A CA 1
ATOM 705 C C . GLU A 1 90 ? 11.645 1.966 -25.589 1.00 78.94 90 GLU A C 1
ATOM 707 O O . GLU A 1 90 ? 12.524 1.857 -26.448 1.00 78.94 90 GLU A O 1
ATOM 712 N N . ALA A 1 91 ? 10.351 1.857 -25.906 1.00 76.94 91 ALA A N 1
ATOM 713 C CA . ALA A 1 91 ? 9.892 1.606 -27.271 1.00 76.94 91 ALA A CA 1
ATOM 714 C C . ALA A 1 91 ? 10.354 2.711 -28.238 1.00 76.94 91 ALA A C 1
ATOM 716 O O . ALA A 1 91 ? 10.860 2.416 -29.318 1.00 76.94 91 ALA A O 1
ATOM 717 N N . ARG A 1 92 ? 10.275 3.984 -27.838 1.00 72.19 92 ARG A N 1
ATOM 718 C CA . ARG A 1 92 ? 10.746 5.100 -28.669 1.00 72.19 92 ARG A CA 1
ATOM 719 C C . ARG A 1 92 ? 12.263 5.077 -28.875 1.00 72.19 92 ARG A C 1
ATOM 721 O O . ARG A 1 92 ? 12.722 5.314 -29.988 1.00 72.19 92 ARG A O 1
ATOM 728 N N . LEU A 1 93 ? 13.038 4.771 -27.832 1.00 71.19 93 LEU A N 1
ATOM 729 C CA . LEU A 1 93 ? 14.497 4.644 -27.929 1.00 71.19 93 LEU A CA 1
ATOM 730 C C . LEU A 1 93 ? 14.898 3.494 -28.857 1.00 71.19 93 LEU A C 1
ATOM 732 O O . LEU A 1 93 ? 15.776 3.670 -29.699 1.00 71.19 93 LEU A O 1
ATOM 736 N N . THR A 1 94 ? 14.222 2.346 -28.758 1.00 68.88 94 THR A N 1
ATOM 737 C CA . THR A 1 94 ? 14.471 1.212 -29.661 1.00 68.88 94 THR A CA 1
ATOM 738 C C . THR A 1 94 ? 14.099 1.537 -31.109 1.00 68.88 94 THR A C 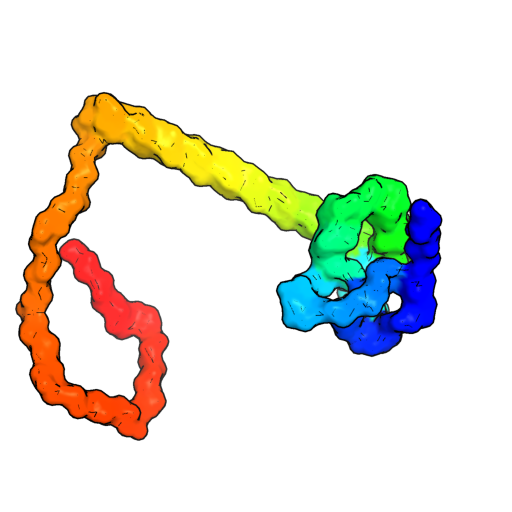1
ATOM 740 O O . THR A 1 94 ? 14.841 1.170 -32.017 1.00 68.88 94 THR A O 1
ATOM 743 N N . GLU A 1 95 ? 13.015 2.280 -31.361 1.00 65.88 95 GLU A N 1
ATOM 744 C CA . GLU A 1 95 ? 12.682 2.766 -32.707 1.00 65.88 95 GLU A CA 1
ATOM 745 C C . GLU A 1 95 ? 13.728 3.752 -33.249 1.00 65.88 95 GLU A C 1
ATOM 747 O O . GLU A 1 95 ? 14.148 3.625 -34.399 1.00 65.88 95 GLU A O 1
ATOM 752 N N . GLU A 1 96 ? 14.194 4.709 -32.442 1.00 60.66 96 GLU A N 1
ATOM 753 C CA . GLU A 1 96 ? 15.239 5.661 -32.844 1.00 60.66 96 GLU A CA 1
ATOM 754 C C . GLU A 1 96 ? 16.595 4.983 -33.093 1.00 60.66 96 GLU A C 1
ATOM 756 O O . GLU A 1 96 ? 17.321 5.380 -34.010 1.00 60.66 96 GLU A O 1
ATOM 761 N N . GLU A 1 97 ? 16.931 3.941 -32.330 1.00 59.94 97 GLU A N 1
ATOM 762 C CA . GLU A 1 97 ? 18.128 3.120 -32.529 1.00 59.94 97 GLU A CA 1
ATOM 763 C C . GLU A 1 97 ? 18.016 2.263 -33.806 1.00 59.94 97 GLU A C 1
ATOM 765 O O . GLU A 1 97 ? 18.938 2.240 -34.625 1.00 59.94 97 GLU A O 1
ATOM 770 N N . VAL A 1 98 ? 16.854 1.640 -34.052 1.00 60.75 98 VAL A N 1
ATOM 771 C CA . VAL A 1 98 ? 16.563 0.866 -35.278 1.00 60.75 98 VAL A CA 1
ATOM 772 C C . VAL A 1 98 ? 16.553 1.755 -36.526 1.00 60.75 98 VAL A C 1
ATOM 774 O O . VAL A 1 98 ? 17.025 1.339 -37.587 1.00 60.75 98 VAL A O 1
ATOM 777 N N . LEU A 1 99 ? 16.056 2.990 -36.417 1.00 66.50 99 LEU A N 1
ATOM 778 C CA . LEU A 1 99 ? 16.080 3.987 -37.493 1.00 66.50 99 LEU A CA 1
ATOM 779 C C . LEU A 1 99 ? 17.451 4.672 -37.646 1.00 66.50 99 LEU A C 1
ATOM 781 O O . LEU A 1 99 ? 17.627 5.490 -38.552 1.00 66.50 99 LEU A O 1
ATOM 785 N N . GLY A 1 100 ? 18.432 4.331 -36.802 1.00 58.88 100 GLY A N 1
ATOM 786 C CA . GLY A 1 100 ? 19.796 4.857 -36.853 1.00 58.88 100 GLY A CA 1
ATOM 787 C C . GLY A 1 100 ? 19.913 6.343 -36.500 1.00 58.88 100 GLY A C 1
ATOM 788 O O . GLY A 1 100 ? 20.900 6.978 -36.875 1.00 58.88 100 GLY A O 1
ATOM 789 N N . ILE A 1 101 ? 18.908 6.903 -35.818 1.00 62.72 101 ILE A N 1
ATOM 790 C CA . ILE A 1 101 ? 18.853 8.308 -35.388 1.00 62.72 101 ILE A CA 1
ATOM 791 C C . ILE A 1 101 ? 19.765 8.512 -34.175 1.00 62.72 101 ILE A C 1
ATOM 793 O O . ILE A 1 101 ? 20.518 9.486 -34.119 1.00 62.72 101 ILE A O 1
ATOM 797 N N . LEU A 1 102 ? 19.760 7.556 -33.244 1.00 57.09 102 LEU A N 1
ATOM 798 C CA . LEU A 1 102 ? 20.690 7.501 -32.124 1.00 57.09 102 LEU A CA 1
ATOM 799 C C . LEU A 1 102 ? 21.775 6.468 -32.437 1.00 57.09 102 LEU A C 1
ATOM 801 O O . LEU A 1 102 ? 21.525 5.268 -32.443 1.00 57.09 102 LEU A O 1
ATOM 805 N N . LYS A 1 103 ? 23.008 6.920 -32.691 1.00 59.75 103 LYS A N 1
ATOM 806 C CA . LYS A 1 103 ? 24.173 6.051 -32.475 1.00 59.75 103 LYS A CA 1
ATOM 807 C C . LYS A 1 103 ? 24.413 6.019 -30.968 1.00 59.75 103 LYS A C 1
ATOM 809 O O . LYS A 1 103 ? 24.669 7.097 -30.427 1.00 59.75 103 LYS A O 1
ATOM 814 N N . PRO A 1 104 ? 24.383 4.853 -30.298 1.00 57.44 104 PRO A N 1
ATOM 815 C CA . PRO A 1 104 ? 24.823 4.757 -28.916 1.00 57.44 104 PRO A CA 1
ATOM 816 C C . PRO A 1 104 ? 26.264 5.262 -28.851 1.00 57.44 104 PRO A C 1
ATOM 818 O O . PRO A 1 104 ? 27.188 4.614 -29.350 1.00 57.44 104 PRO A O 1
ATOM 821 N N . TYR A 1 105 ? 26.466 6.462 -28.309 1.00 60.56 105 TYR A N 1
ATOM 822 C CA . TYR A 1 105 ? 27.805 6.934 -28.003 1.00 60.56 105 TYR A CA 1
ATOM 823 C C . TYR A 1 105 ? 28.250 6.162 -26.770 1.00 60.56 105 TYR A C 1
ATOM 825 O O . TYR A 1 105 ? 27.965 6.549 -25.642 1.00 60.56 105 TYR A O 1
ATOM 833 N N . THR A 1 106 ? 28.884 5.019 -27.008 1.00 62.12 106 THR A N 1
ATOM 834 C CA . THR A 1 106 ? 29.619 4.300 -25.974 1.00 62.12 106 THR A CA 1
ATOM 835 C C . THR A 1 106 ? 31.008 4.924 -25.977 1.00 62.12 106 THR A C 1
ATOM 837 O O . THR A 1 106 ? 31.713 4.785 -26.979 1.00 62.12 106 THR A O 1
ATOM 840 N N . PRO A 1 107 ? 31.407 5.686 -24.946 1.00 62.78 107 PRO A N 1
ATOM 841 C CA . PRO A 1 107 ? 32.769 6.177 -24.878 1.00 62.78 107 PRO A CA 1
ATOM 842 C C . PRO A 1 107 ? 33.675 4.952 -24.721 1.00 62.78 107 PRO A C 1
ATOM 844 O O . PRO A 1 107 ? 33.666 4.303 -23.677 1.00 62.78 107 PRO A O 1
ATOM 847 N N . ASP A 1 108 ? 34.439 4.615 -25.760 1.00 63.44 108 ASP A N 1
ATOM 848 C CA . ASP A 1 108 ? 35.352 3.462 -25.737 1.00 63.44 108 ASP A CA 1
ATOM 849 C C . ASP A 1 108 ? 36.499 3.646 -24.727 1.00 63.44 108 ASP A C 1
ATOM 851 O O . ASP A 1 108 ? 37.189 2.689 -24.375 1.00 63.44 108 ASP A O 1
ATOM 855 N N . CYS A 1 109 ? 36.728 4.874 -24.253 1.00 62.69 109 CYS A N 1
ATOM 856 C CA . CYS A 1 109 ? 37.806 5.220 -23.336 1.00 62.69 109 CYS A CA 1
ATOM 857 C C . CYS A 1 109 ? 37.343 6.292 -22.343 1.00 62.69 109 CYS A C 1
ATOM 859 O O . CYS A 1 109 ? 37.057 7.426 -22.725 1.00 62.69 109 CYS A O 1
ATOM 861 N N . PHE A 1 110 ? 37.317 5.939 -21.058 1.00 58.69 110 PHE A N 1
ATOM 862 C CA . PHE A 1 110 ? 37.293 6.908 -19.968 1.00 58.69 110 PHE A CA 1
ATOM 863 C C . PHE A 1 110 ? 38.741 7.193 -19.576 1.00 58.69 110 PHE A C 1
ATOM 865 O O . PHE A 1 110 ? 39.379 6.387 -18.898 1.00 58.69 110 PHE A O 1
ATOM 872 N N . GLU A 1 111 ? 39.280 8.320 -20.032 1.00 62.91 111 GLU A N 1
ATOM 873 C CA . GLU A 1 111 ? 40.560 8.813 -19.534 1.00 62.91 111 GLU A CA 1
ATOM 874 C C . GLU A 1 111 ? 40.308 9.610 -18.252 1.00 62.91 111 GLU A C 1
ATOM 876 O O . GLU A 1 111 ? 39.586 10.607 -18.244 1.00 62.91 111 GLU A O 1
ATOM 881 N N . LEU A 1 112 ? 40.883 9.148 -17.142 1.00 57.78 112 LEU A N 1
ATOM 882 C CA . LEU A 1 112 ? 40.938 9.921 -15.906 1.00 57.78 112 LEU A CA 1
ATOM 883 C C . LEU A 1 112 ? 41.728 11.205 -16.184 1.00 57.78 112 LEU A C 1
ATOM 885 O O . LEU A 1 112 ? 42.917 11.142 -16.488 1.00 57.78 112 LEU A O 1
ATOM 889 N N . ALA A 1 113 ? 41.070 12.360 -16.059 1.00 64.81 113 ALA A N 1
ATOM 890 C CA . ALA A 1 113 ? 41.702 13.665 -16.259 1.00 64.81 113 ALA A CA 1
ATOM 891 C C . ALA A 1 113 ? 42.882 13.904 -15.297 1.00 64.81 113 ALA A C 1
ATOM 893 O O . ALA A 1 113 ? 43.779 14.690 -15.596 1.00 64.81 113 ALA A O 1
ATOM 894 N N . GLU A 1 114 ? 42.897 13.203 -14.159 1.00 62.84 114 GLU A N 1
ATOM 895 C CA . GLU A 1 114 ? 43.929 13.304 -13.134 1.00 62.84 114 GLU A CA 1
ATOM 896 C C . GLU A 1 114 ? 44.318 11.918 -12.607 1.00 62.84 114 GLU A C 1
ATOM 898 O O . GLU A 1 114 ? 43.482 11.031 -12.419 1.00 62.84 114 GLU A O 1
ATOM 903 N N . THR A 1 115 ? 45.609 11.718 -12.344 1.00 66.94 115 THR A N 1
ATOM 904 C CA . THR A 1 115 ? 46.101 10.512 -11.673 1.00 66.94 115 THR A CA 1
ATOM 905 C C . THR A 1 115 ? 45.537 10.458 -10.255 1.00 66.94 115 THR A C 1
ATOM 907 O O . THR A 1 115 ? 45.820 11.352 -9.456 1.00 66.94 115 THR A O 1
ATOM 910 N N . LEU A 1 116 ? 44.777 9.404 -9.929 1.00 66.00 116 LEU A N 1
ATOM 911 C CA . LEU A 1 116 ? 44.331 9.146 -8.558 1.00 66.00 116 LEU A CA 1
ATOM 912 C C . LEU A 1 116 ? 45.547 9.137 -7.613 1.00 66.00 116 LEU A C 1
ATOM 914 O O . LEU A 1 116 ? 46.589 8.579 -7.978 1.00 66.00 116 LEU A O 1
ATOM 918 N N . PRO A 1 117 ? 45.447 9.730 -6.411 1.00 63.06 117 PRO A N 1
ATOM 919 C CA . PRO A 1 117 ? 46.541 9.704 -5.451 1.00 63.06 117 PRO A CA 1
ATOM 920 C C . PRO A 1 117 ? 46.903 8.247 -5.130 1.00 63.06 117 PRO A C 1
ATOM 922 O O . PRO A 1 117 ? 46.075 7.473 -4.657 1.00 63.06 117 PRO A O 1
ATOM 925 N N . GLY A 1 118 ? 48.148 7.867 -5.431 1.00 61.66 118 GLY A N 1
ATOM 926 C CA . GLY A 1 118 ? 48.642 6.490 -5.303 1.00 61.66 118 GLY A CA 1
ATOM 927 C C . GLY A 1 118 ? 48.864 6.022 -3.861 1.00 61.66 118 GLY A C 1
ATOM 928 O O . GLY A 1 118 ? 49.151 4.848 -3.640 1.00 61.66 118 GLY A O 1
ATOM 929 N N . GLU A 1 119 ? 48.725 6.917 -2.883 1.00 67.44 119 GLU A N 1
ATOM 930 C CA . GLU A 1 119 ? 48.785 6.594 -1.460 1.00 67.44 119 GLU A CA 1
ATOM 931 C C . GLU A 1 119 ? 47.392 6.663 -0.835 1.00 67.44 119 GLU A C 1
ATOM 933 O O . GLU A 1 119 ? 46.685 7.670 -0.926 1.00 67.44 119 GLU A O 1
ATOM 938 N N . ALA A 1 120 ? 47.011 5.575 -0.161 1.00 60.69 120 ALA A N 1
ATOM 939 C CA . ALA A 1 120 ? 45.788 5.513 0.621 1.00 60.69 120 ALA A CA 1
ATOM 940 C C . ALA A 1 120 ? 45.851 6.563 1.739 1.00 60.69 120 ALA A C 1
ATOM 942 O O . ALA A 1 120 ? 46.557 6.388 2.731 1.00 60.69 120 ALA A O 1
ATOM 943 N N . THR A 1 121 ? 45.113 7.659 1.574 1.00 63.88 121 THR A N 1
ATOM 944 C CA . THR A 1 121 ? 44.989 8.679 2.616 1.00 63.88 121 THR A CA 1
ATOM 945 C C . THR A 1 121 ? 43.880 8.238 3.574 1.00 63.88 121 THR A C 1
ATOM 947 O O . THR A 1 121 ? 42.728 8.129 3.148 1.00 63.88 121 THR A O 1
ATOM 950 N N . PRO A 1 122 ? 44.177 7.934 4.850 1.00 60.50 122 PRO A N 1
ATOM 951 C CA . PRO A 1 122 ? 43.146 7.551 5.803 1.00 60.50 122 PRO A CA 1
ATOM 952 C C . PRO A 1 122 ? 42.220 8.743 6.061 1.00 60.50 122 PRO A C 1
ATOM 954 O O . PRO A 1 122 ? 42.667 9.812 6.472 1.00 60.50 122 PRO A O 1
ATOM 957 N N . LEU A 1 123 ? 40.918 8.556 5.836 1.00 64.56 123 LEU A N 1
ATOM 958 C CA . LEU A 1 123 ? 39.899 9.542 6.192 1.00 64.56 123 LEU A CA 1
ATOM 959 C C . LEU A 1 123 ? 39.728 9.528 7.716 1.00 64.56 123 LEU A C 1
ATOM 961 O O . LEU A 1 123 ? 39.004 8.705 8.270 1.00 64.56 123 LEU A O 1
ATOM 965 N N . THR A 1 124 ? 40.459 10.400 8.407 1.00 59.94 124 THR A N 1
ATOM 966 C CA . THR A 1 124 ? 40.465 10.473 9.878 1.00 59.94 124 THR A CA 1
ATOM 967 C C . THR A 1 124 ? 39.318 11.305 10.451 1.00 59.94 124 THR A C 1
ATOM 969 O O . THR A 1 124 ? 39.073 11.258 11.654 1.00 59.94 124 THR A O 1
ATOM 972 N N . GLU A 1 125 ? 38.590 12.041 9.609 1.00 70.62 125 GLU A N 1
ATOM 973 C CA . GLU A 1 125 ? 37.440 12.860 9.995 1.00 70.62 125 GLU A CA 1
ATOM 974 C C . GLU A 1 125 ? 36.193 12.447 9.210 1.00 70.62 125 GLU A C 1
ATOM 976 O O . GLU A 1 125 ? 36.278 12.015 8.061 1.00 70.62 125 GLU A O 1
ATOM 981 N N . LYS A 1 126 ? 35.018 12.581 9.837 1.00 65.00 126 LYS A N 1
ATOM 982 C CA . LYS A 1 126 ? 33.718 12.272 9.232 1.00 65.00 126 LYS A CA 1
ATOM 983 C C . LYS A 1 126 ? 33.468 13.211 8.048 1.00 65.00 126 LYS A C 1
ATOM 985 O O . LYS A 1 126 ? 32.926 14.301 8.213 1.00 65.00 126 LYS A O 1
ATOM 990 N N . THR A 1 127 ? 33.869 12.792 6.854 1.00 61.69 127 THR A N 1
ATOM 991 C CA . THR A 1 127 ? 33.638 13.555 5.630 1.00 61.69 127 THR A CA 1
ATOM 992 C C . THR A 1 127 ? 32.147 13.520 5.312 1.00 61.69 127 THR A C 1
ATOM 994 O O . THR A 1 127 ? 31.570 12.458 5.084 1.00 61.69 127 THR A O 1
ATOM 997 N N . THR A 1 128 ? 31.497 14.682 5.349 1.00 61.28 128 THR A N 1
ATOM 998 C CA . THR A 1 128 ? 30.104 14.821 4.917 1.00 61.28 128 THR A CA 1
ATOM 999 C C . THR A 1 128 ? 30.127 15.122 3.426 1.00 61.28 128 THR A C 1
ATOM 1001 O O . THR A 1 128 ? 30.607 16.175 3.017 1.00 61.28 128 THR A O 1
ATOM 1004 N N . VAL A 1 129 ? 29.657 14.180 2.610 1.00 60.44 129 VAL A N 1
ATOM 1005 C CA . VAL A 1 129 ? 29.491 14.405 1.172 1.00 60.44 129 VAL A CA 1
ATOM 1006 C C . VAL A 1 129 ? 28.217 15.223 0.986 1.00 60.44 129 VAL A C 1
ATOM 1008 O O . VAL A 1 129 ? 27.117 14.725 1.218 1.00 60.44 129 VAL A O 1
ATOM 1011 N N . THR A 1 130 ? 28.362 16.493 0.622 1.00 58.31 130 THR A N 1
ATOM 1012 C CA . THR A 1 130 ? 27.253 17.343 0.181 1.00 58.31 130 THR A CA 1
ATOM 1013 C C . THR A 1 130 ? 27.123 17.245 -1.342 1.00 58.31 130 THR A C 1
ATOM 1015 O O . THR A 1 130 ? 28.110 17.019 -2.038 1.00 58.31 130 THR A O 1
ATOM 1018 N N . LEU A 1 131 ? 25.902 17.372 -1.877 1.00 61.59 131 LEU A N 1
ATOM 1019 C CA . LEU A 1 131 ? 25.632 17.232 -3.323 1.00 61.59 131 LEU A CA 1
ATOM 1020 C C . LEU A 1 131 ? 26.428 18.231 -4.182 1.00 61.59 131 LEU A C 1
ATOM 1022 O O . LEU A 1 131 ? 26.762 17.937 -5.321 1.00 61.59 131 LEU A O 1
ATOM 1026 N N . GLU A 1 132 ? 26.776 19.382 -3.612 1.00 56.34 132 GLU A N 1
ATOM 1027 C CA . GLU A 1 132 ? 27.660 20.401 -4.198 1.00 56.34 132 GLU A CA 1
ATOM 1028 C C . GLU A 1 132 ? 29.109 19.924 -4.421 1.00 56.34 132 GLU A C 1
ATOM 1030 O O . GLU A 1 132 ? 29.801 20.476 -5.270 1.00 56.34 132 GLU A O 1
ATOM 1035 N N . ASN A 1 133 ? 29.564 18.886 -3.707 1.00 57.16 133 ASN A N 1
ATOM 1036 C CA . ASN A 1 133 ? 30.914 18.324 -3.846 1.00 57.16 133 ASN A CA 1
ATOM 1037 C C . ASN A 1 133 ? 31.005 17.246 -4.938 1.00 57.16 133 ASN A C 1
ATOM 1039 O O . ASN A 1 133 ? 32.085 16.705 -5.180 1.00 57.16 133 ASN A O 1
ATOM 1043 N N . ILE A 1 134 ? 29.890 16.907 -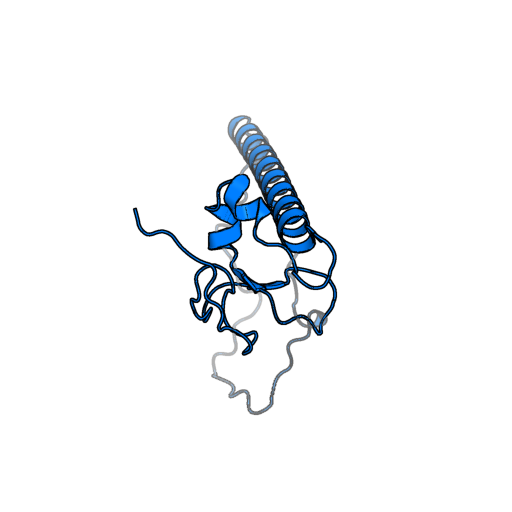5.591 1.00 63.31 134 ILE A N 1
ATOM 1044 C CA . ILE A 1 134 ? 29.865 15.953 -6.699 1.00 63.31 134 ILE A CA 1
ATOM 1045 C C . ILE A 1 134 ? 30.100 16.739 -7.988 1.00 63.31 134 ILE A C 1
ATOM 1047 O O . ILE A 1 134 ? 29.178 17.319 -8.560 1.00 63.31 134 ILE A O 1
ATOM 1051 N N . ALA A 1 135 ? 31.349 16.769 -8.450 1.00 59.78 135 ALA A N 1
ATOM 1052 C CA . ALA A 1 135 ? 31.656 17.269 -9.782 1.00 59.78 135 ALA A CA 1
ATOM 1053 C C . ALA A 1 135 ? 31.061 16.306 -10.822 1.00 59.78 135 ALA A C 1
ATOM 1055 O O . ALA A 1 135 ? 31.521 15.175 -10.976 1.00 59.78 135 ALA A O 1
ATOM 1056 N N . ILE A 1 136 ? 30.018 16.751 -11.523 1.00 55.84 136 ILE A N 1
ATOM 1057 C CA . ILE A 1 136 ? 29.483 16.053 -12.691 1.00 55.84 136 ILE A CA 1
ATOM 1058 C C . ILE A 1 136 ? 30.333 16.492 -13.883 1.00 55.84 136 ILE A C 1
ATOM 1060 O O . ILE A 1 136 ? 30.318 17.666 -14.252 1.00 55.84 136 ILE A O 1
ATOM 1064 N N . SER A 1 137 ? 31.106 15.567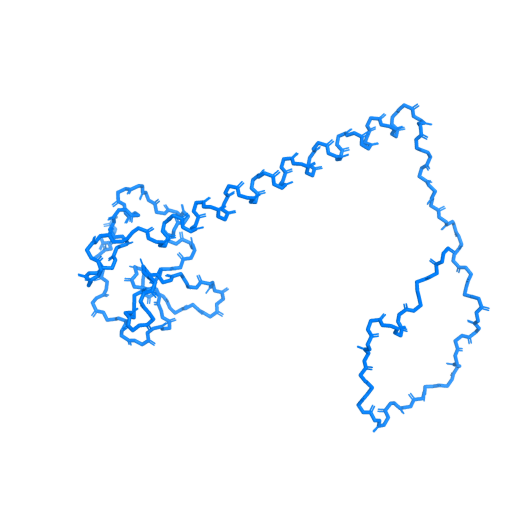 -14.455 1.00 53.75 137 SER A N 1
ATOM 1065 C CA . SER A 1 137 ? 31.814 15.822 -15.711 1.00 53.75 137 SER A CA 1
ATOM 1066 C C . SER A 1 137 ? 30.794 16.015 -16.829 1.00 53.75 137 SER A C 1
ATOM 1068 O O . SER A 1 137 ? 29.894 15.190 -16.989 1.00 53.75 137 SER A O 1
ATOM 1070 N N . SER A 1 138 ? 30.948 17.103 -17.580 1.00 46.81 138 SER A N 1
ATOM 1071 C CA . SER A 1 138 ? 30.246 17.383 -18.837 1.00 46.81 138 SER A CA 1
ATOM 1072 C C . SER A 1 138 ? 30.848 16.630 -20.012 1.00 46.81 138 SER A C 1
ATOM 1074 O O . SER A 1 138 ? 32.097 16.528 -20.012 1.00 46.81 138 SER A O 1
#

pLDDT: mean 73.12, std 14.54, range [33.47, 92.69]

Foldseek 3Di:
DDPQDQDPDDPVLQAASRNRDGCPPFDWDAQDPPPNQSHTHTVCCLVVPDPVSLQVSHGPVPVSRSRRNVVSVVVVVVVVVVVVVVVVVVVVVVVCVVVVVDDPPDPPDDDDPDDDPPDDDDPPDDDDDDPVNDDDDD

Sequence (138 aa):
MKQNLPNQKSEDGESCTFCGEENTDCLLCPFCKAATHPFFVCLECLDEGTEKERGKMRCPYCKGDTFAIDMYKEIAEEIAREDARFAEEEARLTEEEVLGILKPYTPDCFELAETLPGEATPLTEKTTVTLENIAISS